Protein AF-A0A934U0S2-F1 (afdb_monomer_lite)

pLDDT: mean 92.55, std 8.4, range [46.28, 98.38]

InterPro domains:
  IPR002105 Dockerin type I repeat [PF00404] (109-162)
  IPR002105 Dockerin type I repeat [PS00448] (143-162)
  IPR016134 Dockerin domain [PS51766] (104-177)
  IPR036439 Dockerin domain superfamily [G3DSA:1.10.1330.10] (106-168)
  IPR036439 Dockerin domain superfamily [SSF63446] (105-167)

Radius of gyration: 32.05 Å; chains: 1; bounding box: 77×43×82 Å

Organism: NCBI:txid2763069

Sequence (177 aa):
MVIPKLVHIHTPGEPVQENVVPASCTVDGSYDEVVYCTACQEEISRETKTIKAPGHELSLVAEVPATATKDGVKSHYACANCEKLFADAEGTQEVTPESLVILAEFVRGDVNKDGIFDSTDVTVLQRVLVEYEVPSYNAVAADVDLDGEVDAIDVTLMQRVLANMTTWDAWDAKHPA

Structure (mmCIF, N/CA/C/O backbone):
data_AF-A0A934U0S2-F1
#
_entry.id   AF-A0A934U0S2-F1
#
loop_
_atom_site.group_PDB
_atom_site.id
_atom_site.type_symbol
_atom_site.label_atom_id
_atom_site.label_alt_id
_atom_site.label_comp_id
_atom_site.label_asym_id
_atom_site.label_entity_id
_atom_site.label_seq_id
_atom_site.pdbx_PDB_ins_code
_atom_site.Cartn_x
_atom_site.Cartn_y
_atom_site.Cartn_z
_atom_site.occupancy
_atom_site.B_iso_or_equiv
_atom_site.auth_seq_id
_atom_site.auth_comp_id
_atom_site.auth_asym_id
_atom_site.auth_atom_id
_atom_site.pdbx_PDB_model_num
ATOM 1 N N . MET A 1 1 ? -48.524 31.043 44.524 1.00 46.28 1 MET A N 1
ATOM 2 C CA . MET A 1 1 ? -49.007 29.652 44.627 1.00 46.28 1 MET A CA 1
ATOM 3 C C . MET A 1 1 ? -47.837 28.756 44.268 1.00 46.28 1 MET A C 1
ATOM 5 O O . MET A 1 1 ? -47.428 28.762 43.117 1.00 46.28 1 MET A O 1
ATOM 9 N N . VAL A 1 2 ? -47.211 28.116 45.254 1.00 50.81 2 VAL A N 1
ATOM 10 C CA . VAL A 1 2 ? -46.112 27.172 45.006 1.00 50.81 2 VAL A CA 1
ATOM 11 C C . VAL A 1 2 ? -46.777 25.825 44.753 1.00 50.81 2 VAL A C 1
ATOM 13 O O . VAL A 1 2 ? -47.434 25.303 45.649 1.00 50.81 2 VAL A O 1
ATOM 16 N N . ILE A 1 3 ? -46.704 25.312 43.525 1.00 58.94 3 ILE A N 1
ATOM 17 C CA . ILE A 1 3 ? -47.170 23.955 43.224 1.00 58.94 3 ILE A CA 1
ATOM 18 C C . ILE A 1 3 ? -46.198 23.010 43.948 1.00 58.94 3 ILE A C 1
ATOM 20 O O . ILE A 1 3 ? -44.996 23.099 43.685 1.00 58.94 3 ILE A O 1
ATOM 24 N N . PRO A 1 4 ? -46.650 22.168 44.896 1.00 59.81 4 PRO A N 1
ATOM 25 C CA . PRO A 1 4 ? -45.754 21.238 45.569 1.00 59.81 4 PRO A CA 1
ATOM 26 C C . PRO A 1 4 ? -45.148 20.295 44.524 1.00 59.81 4 PRO A C 1
ATOM 28 O O . PRO A 1 4 ? -45.877 19.701 43.729 1.00 59.81 4 PRO A O 1
ATOM 31 N N . LYS A 1 5 ? -43.812 20.192 44.500 1.00 62.06 5 LYS A N 1
ATOM 32 C CA . LYS A 1 5 ? -43.088 19.245 43.640 1.00 62.06 5 LYS A CA 1
ATOM 33 C C . LYS A 1 5 ? -43.651 17.853 43.951 1.00 62.06 5 LYS A C 1
ATOM 35 O O . LYS A 1 5 ? -43.659 17.459 45.114 1.00 62.06 5 LYS A O 1
ATOM 40 N N . LEU A 1 6 ? -44.205 17.173 42.945 1.00 62.88 6 LEU A N 1
ATOM 41 C CA . LEU A 1 6 ? -44.868 15.876 43.093 1.00 62.88 6 LEU A CA 1
ATOM 42 C C . LEU A 1 6 ? -43.853 14.875 43.674 1.00 62.88 6 LEU A C 1
ATOM 44 O O . LEU A 1 6 ? -42.924 14.457 42.984 1.00 62.88 6 LEU A O 1
ATOM 48 N N . VAL A 1 7 ? -43.974 14.555 44.964 1.00 67.88 7 VAL A N 1
ATOM 49 C CA . VAL A 1 7 ? -43.034 13.663 45.653 1.00 67.88 7 VAL A CA 1
ATOM 50 C C . VAL A 1 7 ? -43.474 12.232 45.362 1.00 67.88 7 VAL A C 1
ATOM 52 O O . VAL A 1 7 ? -44.370 11.704 46.015 1.00 67.88 7 VAL A O 1
ATOM 55 N N . HIS A 1 8 ? -42.899 11.633 44.324 1.00 80.75 8 HIS A N 1
ATOM 56 C CA . HIS A 1 8 ? -43.053 10.212 44.023 1.00 80.75 8 HIS A CA 1
ATOM 57 C C . HIS A 1 8 ? -41.757 9.478 44.376 1.00 80.75 8 HIS A C 1
ATOM 59 O O . HIS A 1 8 ? -40.686 10.081 44.452 1.00 80.75 8 HIS A O 1
ATOM 65 N N . ILE A 1 9 ? -41.860 8.177 44.631 1.00 85.69 9 ILE A N 1
ATOM 66 C CA . ILE A 1 9 ? -40.690 7.331 44.859 1.00 85.69 9 ILE A CA 1
ATOM 67 C C . ILE A 1 9 ? -40.090 7.010 43.488 1.00 85.69 9 ILE A C 1
ATOM 69 O O . ILE A 1 9 ? -40.787 6.476 42.623 1.00 85.69 9 ILE A O 1
ATOM 73 N N . HIS A 1 10 ? -38.812 7.332 43.291 1.00 87.75 10 HIS A N 1
ATOM 74 C CA . HIS A 1 10 ? -38.116 7.005 42.051 1.00 87.75 10 HIS A CA 1
ATOM 75 C C . HIS A 1 10 ? -37.937 5.490 41.945 1.00 87.75 10 HIS A C 1
ATOM 77 O O . HIS A 1 10 ? -37.325 4.868 42.813 1.00 87.75 10 HIS A O 1
ATOM 83 N N . THR A 1 11 ? -38.489 4.906 40.881 1.00 94.31 11 THR A N 1
ATOM 84 C CA . THR A 1 11 ? -38.312 3.488 40.551 1.00 94.31 11 THR A CA 1
ATOM 85 C C . THR A 1 11 ? -37.287 3.388 39.421 1.00 94.31 11 THR A C 1
ATOM 87 O O . THR A 1 11 ? -37.565 3.915 38.339 1.00 94.31 11 THR A O 1
ATOM 90 N N . PRO A 1 12 ? -36.116 2.765 39.655 1.00 96.19 12 PRO A N 1
ATOM 91 C CA . PRO A 1 12 ? -35.108 2.549 38.622 1.00 96.19 12 PRO A CA 1
ATOM 92 C C . PRO A 1 12 ? -35.679 1.794 37.419 1.00 96.19 12 PRO A C 1
ATOM 94 O O . PRO A 1 12 ? -36.338 0.769 37.593 1.00 96.19 12 PRO A O 1
ATOM 97 N N . GLY A 1 13 ? -35.464 2.328 36.218 1.00 95.12 13 GLY A N 1
ATOM 98 C CA . GLY A 1 13 ? -35.696 1.614 34.965 1.00 95.12 13 GLY A CA 1
ATOM 99 C C . GLY A 1 13 ? -34.521 0.720 34.578 1.00 95.12 13 GLY A C 1
ATOM 100 O O . GLY A 1 13 ? -33.521 0.645 35.290 1.00 95.12 13 GLY A O 1
ATOM 101 N N . GLU A 1 14 ? -34.645 0.064 33.426 1.00 96.81 14 GLU A N 1
ATOM 102 C CA . GLU A 1 14 ? -33.518 -0.641 32.814 1.00 96.81 14 GLU A CA 1
ATOM 103 C C . GLU A 1 14 ? -32.417 0.365 32.438 1.00 96.81 14 GLU A C 1
ATOM 105 O O . GLU A 1 14 ? -32.740 1.440 31.913 1.00 96.81 14 GLU A O 1
ATOM 110 N N . PRO A 1 15 ? -31.136 0.049 32.687 1.00 96.75 15 PRO A N 1
ATOM 111 C CA . PRO A 1 15 ? -30.039 0.897 32.252 1.00 96.75 15 PRO A CA 1
ATOM 112 C C . PRO A 1 15 ? -30.011 1.031 30.726 1.00 96.75 15 PRO A C 1
ATOM 114 O O . PRO A 1 15 ? -30.167 0.049 29.997 1.00 96.75 15 PRO A O 1
ATOM 117 N N . VAL A 1 16 ? -29.778 2.247 30.238 1.00 97.38 16 VAL A N 1
ATOM 118 C CA . VAL A 1 16 ? -29.575 2.538 28.813 1.00 97.38 16 VAL A CA 1
ATOM 119 C C . VAL A 1 16 ? -28.147 3.012 28.574 1.00 97.38 16 VAL A C 1
ATOM 121 O O . VAL A 1 16 ? -27.532 3.614 29.453 1.00 97.38 16 VAL A O 1
ATOM 124 N N . GLN A 1 17 ? -27.613 2.734 27.384 1.00 97.75 17 GLN A N 1
ATOM 125 C CA . GLN A 1 17 ? -26.301 3.235 26.981 1.00 97.75 17 GLN A CA 1
ATOM 126 C C . GLN A 1 17 ? -26.442 4.578 26.267 1.00 97.75 17 GLN A C 1
ATOM 128 O O . GLN A 1 17 ? -27.141 4.684 25.259 1.00 97.75 17 GLN A O 1
ATOM 133 N N . GLU A 1 18 ? -25.726 5.581 26.759 1.00 97.81 18 GLU A N 1
ATOM 134 C CA . GLU A 1 18 ? -25.610 6.904 26.152 1.00 97.81 18 GLU A CA 1
ATOM 135 C C . GLU A 1 18 ? -24.140 7.269 25.920 1.00 97.81 18 GLU A C 1
ATOM 137 O O . GLU A 1 18 ? -23.230 6.608 26.420 1.00 97.81 18 GLU A O 1
ATOM 142 N N . ASN A 1 19 ? -23.893 8.327 25.141 1.00 96.94 19 ASN A N 1
ATOM 143 C CA . ASN A 1 19 ? -22.550 8.880 24.900 1.00 96.94 19 ASN A CA 1
ATOM 144 C C . ASN A 1 19 ? -21.515 7.829 24.456 1.00 96.94 19 ASN A C 1
ATOM 146 O O . ASN A 1 19 ? -20.359 7.861 24.877 1.00 96.94 19 ASN A O 1
ATOM 150 N N . VAL A 1 20 ? -21.941 6.886 23.610 1.00 97.88 20 VAL A N 1
ATOM 151 C CA . VAL A 1 20 ? -21.085 5.798 23.136 1.00 97.88 20 VAL A CA 1
ATOM 152 C C . VAL A 1 20 ? -19.968 6.358 22.255 1.00 97.88 20 VAL A C 1
ATOM 154 O O . VAL A 1 20 ? -20.209 6.903 21.178 1.00 97.88 20 VAL A O 1
ATOM 157 N N . VAL A 1 21 ? -18.736 6.165 22.706 1.00 97.69 21 VAL A N 1
ATOM 158 C CA . VAL A 1 21 ? -17.499 6.367 21.961 1.00 97.69 21 VAL A CA 1
ATOM 159 C C . VAL A 1 21 ? -16.926 4.978 21.675 1.00 97.69 21 VAL A C 1
ATOM 161 O O . VAL A 1 21 ? -16.523 4.287 22.613 1.00 97.69 21 VAL A O 1
ATOM 164 N N . PRO A 1 22 ? -16.906 4.514 20.415 1.00 96.00 22 PRO A N 1
ATOM 165 C CA . PRO A 1 22 ? -16.336 3.211 20.095 1.00 96.00 22 PRO A CA 1
ATOM 166 C C . PRO A 1 22 ? -14.828 3.197 20.369 1.00 96.00 22 PRO A C 1
ATOM 168 O O . PRO A 1 22 ? -14.147 4.210 20.209 1.00 96.00 22 PRO A O 1
ATOM 171 N N . ALA A 1 23 ? -14.302 2.036 20.757 1.00 97.12 23 ALA A N 1
ATOM 172 C CA . ALA A 1 23 ? -12.860 1.844 20.868 1.00 97.12 23 ALA A CA 1
ATOM 173 C C . ALA A 1 23 ? -12.211 1.788 19.476 1.00 97.12 23 ALA A C 1
ATOM 175 O O . ALA A 1 23 ? -12.810 1.290 18.521 1.00 97.12 23 ALA A O 1
ATOM 176 N N . SER A 1 24 ? -10.972 2.261 19.373 1.00 95.94 24 SER A N 1
ATOM 177 C CA . SER A 1 24 ? -10.096 2.039 18.218 1.00 95.94 24 SER A CA 1
ATOM 178 C C . SER A 1 24 ? -9.022 1.003 18.564 1.00 95.94 24 SER A C 1
ATOM 180 O O . SER A 1 24 ? -8.966 0.520 19.692 1.00 95.94 24 SER A O 1
ATOM 182 N N . CYS A 1 25 ? -8.131 0.669 17.624 1.00 95.62 25 CYS A N 1
ATOM 183 C CA . CYS A 1 25 ? -7.044 -0.287 17.879 1.00 95.62 25 CYS A CA 1
ATOM 184 C C . CYS A 1 25 ? -6.155 0.100 19.072 1.00 95.62 25 CYS A C 1
ATOM 186 O O . CYS A 1 25 ? -5.639 -0.782 19.748 1.00 95.62 25 CYS A O 1
ATOM 188 N N . THR A 1 26 ? -5.981 1.397 19.344 1.00 95.06 26 THR A N 1
ATOM 189 C CA . THR A 1 26 ? -5.053 1.896 20.375 1.00 95.06 26 THR A CA 1
ATOM 190 C C . THR A 1 26 ? -5.697 2.827 21.397 1.00 95.06 26 THR A C 1
ATOM 192 O O . THR A 1 26 ? -5.057 3.186 22.384 1.00 95.06 26 THR A O 1
ATOM 195 N N . VAL A 1 27 ? -6.953 3.225 21.186 1.00 96.12 27 VAL A N 1
ATOM 196 C CA . VAL A 1 27 ? -7.675 4.146 22.068 1.00 96.12 27 VAL A CA 1
ATOM 197 C C . VAL A 1 27 ? -8.901 3.438 22.622 1.00 96.12 27 VAL A C 1
ATOM 199 O O . VAL A 1 27 ? -9.763 2.995 21.863 1.00 96.12 27 VAL A O 1
ATOM 202 N N . ASP A 1 28 ? -8.970 3.341 23.950 1.00 97.94 28 ASP A N 1
ATOM 203 C CA . ASP A 1 28 ? -10.148 2.839 24.653 1.00 97.94 28 ASP A CA 1
ATOM 204 C C . ASP A 1 28 ? -11.387 3.669 24.269 1.00 97.94 28 ASP A C 1
ATOM 206 O O . ASP A 1 28 ? -11.336 4.896 24.173 1.00 97.94 28 ASP A O 1
ATOM 210 N N . GLY A 1 29 ? -12.510 2.986 24.077 1.00 97.56 29 GLY A N 1
ATOM 211 C CA . GLY A 1 29 ? -13.824 3.601 23.952 1.00 97.56 29 GLY A CA 1
ATOM 212 C C . GLY A 1 29 ? -14.500 3.761 25.312 1.00 97.56 29 GLY A C 1
ATOM 213 O O . GLY A 1 29 ? -13.985 3.343 26.354 1.00 97.56 29 GLY A O 1
ATOM 214 N N . SER A 1 30 ? -15.706 4.309 25.313 1.00 98.25 30 SER A N 1
ATOM 215 C CA . SER A 1 30 ? -16.526 4.422 26.517 1.00 98.25 30 SER A CA 1
ATOM 216 C C . SER A 1 30 ? -18.012 4.504 26.202 1.00 98.25 30 SER A C 1
ATOM 218 O O . SER A 1 30 ? -18.400 4.837 25.090 1.00 98.25 30 SER A O 1
ATOM 220 N N . TYR A 1 31 ? -18.851 4.253 27.195 1.00 98.25 31 TYR A N 1
ATOM 221 C CA . TYR A 1 31 ? -20.266 4.616 27.169 1.00 98.25 31 TYR A CA 1
ATOM 222 C C . TYR A 1 31 ? -20.724 4.962 28.582 1.00 98.25 31 TYR A C 1
ATOM 224 O O . TYR A 1 31 ? -20.140 4.489 29.557 1.00 98.25 31 TYR A O 1
ATOM 232 N N . ASP A 1 32 ? -21.768 5.770 28.693 1.00 98.38 32 ASP A N 1
ATOM 233 C CA . ASP A 1 32 ? -22.448 6.017 29.957 1.00 98.38 32 ASP A CA 1
ATOM 234 C C . ASP A 1 32 ? -23.605 5.031 30.102 1.00 98.38 32 ASP A C 1
ATOM 236 O O . ASP A 1 32 ? -24.464 4.931 29.229 1.00 98.38 32 ASP A O 1
ATOM 240 N N . GLU A 1 33 ? -23.636 4.306 31.212 1.00 98.06 33 GLU A N 1
ATOM 241 C CA . GLU A 1 33 ? -24.789 3.534 31.649 1.00 98.06 33 GLU A CA 1
ATOM 242 C C . GLU A 1 33 ? -25.666 4.448 32.512 1.00 98.06 33 GLU A C 1
ATOM 244 O O . GLU A 1 33 ? -25.273 4.854 33.612 1.00 98.06 33 GLU A O 1
ATOM 249 N N . VAL A 1 34 ? -26.829 4.829 31.981 1.00 98.25 34 VAL A N 1
ATOM 250 C CA . VAL A 1 34 ? -27.741 5.788 32.614 1.00 98.25 34 VAL A CA 1
ATOM 251 C C . VAL A 1 34 ? -29.028 5.085 33.016 1.00 98.25 34 VAL A C 1
ATOM 253 O O . VAL A 1 34 ? -29.638 4.361 32.230 1.00 98.25 34 VAL A O 1
ATOM 256 N N . VAL A 1 35 ? -29.457 5.305 34.255 1.00 97.88 35 VAL A N 1
ATOM 257 C CA . VAL A 1 35 ? -30.712 4.766 34.783 1.00 97.88 35 VAL A CA 1
ATOM 258 C C . VAL A 1 35 ? -31.680 5.914 34.993 1.00 97.88 35 VAL A C 1
ATOM 260 O O . VAL A 1 35 ? -31.410 6.833 35.767 1.00 97.88 35 VAL A O 1
ATOM 263 N N . TYR A 1 36 ? -32.834 5.840 34.340 1.00 96.50 36 TYR A N 1
ATOM 264 C CA . TYR A 1 36 ? -33.903 6.827 34.466 1.00 96.50 36 TYR A CA 1
ATOM 265 C C . TYR A 1 36 ? -35.049 6.307 35.324 1.00 96.50 36 TYR A C 1
ATOM 267 O O . TYR A 1 36 ? -35.324 5.107 35.382 1.00 96.50 36 TYR A O 1
ATOM 275 N N . CYS A 1 37 ? -35.764 7.223 35.974 1.00 95.38 37 CYS A N 1
ATOM 276 C CA . CYS A 1 37 ? -37.011 6.885 36.644 1.00 95.38 37 CYS A CA 1
ATOM 277 C C . CYS A 1 37 ? -38.076 6.487 35.622 1.00 95.38 37 CYS A C 1
ATOM 279 O O . CYS A 1 37 ? -38.409 7.268 34.729 1.00 95.38 37 CYS A O 1
ATOM 281 N N . THR A 1 38 ? -38.689 5.319 35.805 1.00 95.00 38 THR A N 1
ATOM 282 C CA . THR A 1 38 ? -39.740 4.822 34.901 1.00 95.00 38 THR A CA 1
ATOM 283 C C . THR A 1 38 ? -40.991 5.706 34.871 1.00 95.00 38 THR A C 1
ATOM 285 O O . THR A 1 38 ? -41.740 5.675 33.898 1.00 95.00 38 THR A O 1
ATOM 288 N N . ALA A 1 39 ? -41.218 6.512 35.914 1.00 92.31 39 ALA A N 1
ATOM 289 C CA . ALA A 1 39 ? -42.394 7.370 36.038 1.00 92.31 39 ALA A CA 1
ATOM 290 C C . ALA A 1 39 ? -42.176 8.806 35.532 1.00 92.31 39 ALA A C 1
ATOM 292 O O . ALA A 1 39 ? -43.066 9.359 34.888 1.00 92.31 39 ALA A O 1
ATOM 293 N N . CYS A 1 40 ? -41.028 9.426 35.833 1.00 93.12 40 CYS A N 1
ATOM 294 C CA . CYS A 1 40 ? -40.777 10.844 35.534 1.00 93.12 40 CYS A CA 1
ATOM 295 C C . CYS A 1 40 ? -39.602 11.110 34.585 1.00 93.12 40 CYS A C 1
ATOM 297 O O . CYS A 1 40 ? -39.381 12.268 34.245 1.00 93.12 40 CYS A O 1
ATOM 299 N N . GLN A 1 41 ? -38.852 10.076 34.182 1.00 93.44 41 GLN A N 1
ATOM 300 C CA . GLN A 1 41 ? -37.669 10.170 33.311 1.00 93.44 41 GLN A CA 1
ATOM 301 C C . GLN A 1 41 ? -36.523 11.034 33.867 1.00 93.44 41 GLN A C 1
ATOM 303 O O . GLN A 1 41 ? -35.588 11.362 33.148 1.00 93.44 41 GLN A O 1
ATOM 308 N N . GLU A 1 42 ? -36.554 11.388 35.153 1.00 93.56 42 GLU A N 1
ATOM 309 C CA . GLU A 1 42 ? -35.413 12.020 35.817 1.00 93.56 42 GLU A CA 1
ATOM 310 C C . GLU A 1 42 ? -34.263 11.010 35.943 1.00 93.56 42 GLU A C 1
ATOM 312 O O . GLU A 1 42 ? -34.499 9.832 36.237 1.00 93.56 42 GLU A O 1
ATOM 317 N N . GLU A 1 43 ? -33.034 11.468 35.687 1.00 96.25 43 GLU A N 1
ATOM 318 C CA . GLU A 1 43 ? -31.815 10.665 35.820 1.00 96.25 43 GLU A CA 1
ATOM 319 C C . GLU A 1 43 ? -31.624 10.278 37.290 1.00 96.25 43 GLU A C 1
ATOM 321 O O . GLU A 1 43 ? -31.567 11.134 38.172 1.00 96.25 43 GLU A O 1
ATOM 326 N N . ILE A 1 44 ? -31.554 8.975 37.553 1.00 96.00 44 ILE A N 1
ATOM 327 C CA . ILE A 1 44 ? -31.324 8.420 38.889 1.00 96.00 44 ILE A CA 1
ATOM 328 C C . ILE A 1 44 ? -29.827 8.211 39.111 1.00 96.00 44 ILE A C 1
ATOM 330 O O . ILE A 1 44 ? -29.312 8.530 40.182 1.00 96.00 44 ILE A O 1
ATOM 334 N N . SER A 1 45 ? -29.127 7.668 38.115 1.00 96.75 45 SER A N 1
ATOM 335 C CA . SER A 1 45 ? -27.690 7.416 38.193 1.00 96.75 45 SER A CA 1
ATOM 336 C C . SER A 1 45 ? -27.040 7.384 36.819 1.00 96.75 45 SER A C 1
ATOM 338 O O . SER A 1 45 ? -27.680 7.023 35.832 1.00 96.75 45 SER A O 1
ATOM 340 N N . ARG A 1 46 ? -25.740 7.679 36.808 1.00 97.88 46 ARG A N 1
ATOM 341 C CA . ARG A 1 46 ? -24.854 7.589 35.651 1.00 97.88 46 ARG A CA 1
ATOM 342 C C . ARG A 1 46 ? -23.537 6.953 36.061 1.00 97.88 46 ARG A C 1
ATOM 344 O O . ARG A 1 46 ? -22.924 7.382 37.040 1.00 97.88 46 ARG A O 1
ATOM 351 N N . GLU A 1 47 ? -23.091 5.974 35.287 1.00 97.94 47 GLU A N 1
ATOM 352 C CA . GLU A 1 47 ? -21.778 5.355 35.435 1.00 97.94 47 GLU A CA 1
ATOM 353 C C . GLU A 1 47 ? -21.092 5.237 34.071 1.00 97.94 47 GLU A C 1
ATOM 355 O O . GLU A 1 47 ? -21.636 4.640 33.147 1.00 97.94 47 GLU A O 1
ATOM 360 N N . THR A 1 48 ? -19.880 5.773 33.937 1.00 98.12 48 THR A N 1
ATOM 361 C CA . THR A 1 48 ? -19.098 5.623 32.704 1.00 98.12 48 THR A CA 1
ATOM 362 C C . THR A 1 48 ? -18.372 4.279 32.699 1.00 98.12 48 THR A C 1
ATOM 364 O O . THR A 1 48 ? -17.586 3.975 33.599 1.00 98.12 48 THR A O 1
ATOM 367 N N . LYS A 1 49 ? -18.599 3.482 31.655 1.00 97.94 49 LYS A N 1
ATOM 368 C CA . LYS A 1 49 ? -17.926 2.206 31.395 1.00 97.94 49 LYS A CA 1
ATOM 369 C C . LYS A 1 49 ? -16.875 2.383 30.303 1.00 97.94 49 LYS A C 1
ATOM 371 O O . LYS A 1 49 ? -17.099 3.078 29.315 1.00 97.94 49 LYS A O 1
ATOM 376 N N . THR A 1 50 ? -15.732 1.722 30.461 1.00 98.06 50 THR A N 1
ATOM 377 C CA . THR A 1 50 ? -14.648 1.720 29.468 1.00 98.06 50 THR A CA 1
ATOM 378 C C . THR A 1 50 ? -14.749 0.498 28.560 1.00 98.06 50 THR A C 1
ATOM 380 O O . THR A 1 50 ? -14.860 -0.628 29.044 1.00 98.06 50 THR A O 1
ATOM 383 N N . ILE A 1 51 ? -14.638 0.713 27.250 1.00 97.44 51 ILE A N 1
ATOM 384 C CA . ILE A 1 51 ? -14.464 -0.342 26.249 1.00 97.44 51 ILE A CA 1
ATOM 385 C C . ILE A 1 51 ? -12.968 -0.421 25.950 1.00 97.44 51 ILE A C 1
ATOM 387 O O . ILE A 1 51 ? -12.402 0.516 25.395 1.00 97.44 51 ILE A O 1
ATOM 391 N N . LYS A 1 52 ? -12.309 -1.514 26.338 1.00 97.75 52 LYS A N 1
ATOM 392 C CA . LYS A 1 52 ? -10.866 -1.659 26.112 1.00 97.75 52 LYS A CA 1
ATOM 393 C C . LYS A 1 52 ? -10.542 -1.720 24.622 1.00 97.75 52 LYS A C 1
ATOM 395 O O . LYS A 1 52 ? -11.243 -2.398 23.873 1.00 97.75 52 LYS A O 1
ATOM 400 N N . ALA A 1 53 ? -9.476 -1.034 24.220 1.00 96.81 53 ALA A N 1
ATOM 401 C CA . ALA A 1 53 ? -8.932 -1.129 22.877 1.00 96.81 53 ALA A CA 1
ATOM 402 C C . ALA A 1 53 ? -8.580 -2.598 22.571 1.00 96.81 53 ALA A C 1
ATOM 404 O O . ALA A 1 53 ? -7.851 -3.219 23.350 1.00 96.81 53 ALA A O 1
ATOM 405 N N . PRO A 1 54 ? -9.086 -3.177 21.469 1.00 95.00 54 PRO A N 1
ATOM 406 C CA . PRO A 1 54 ? -8.814 -4.570 21.122 1.00 95.00 54 PRO A CA 1
ATOM 407 C C . PRO A 1 54 ? -7.367 -4.813 20.667 1.00 95.00 54 PRO A C 1
ATOM 409 O O . PRO A 1 54 ? -6.960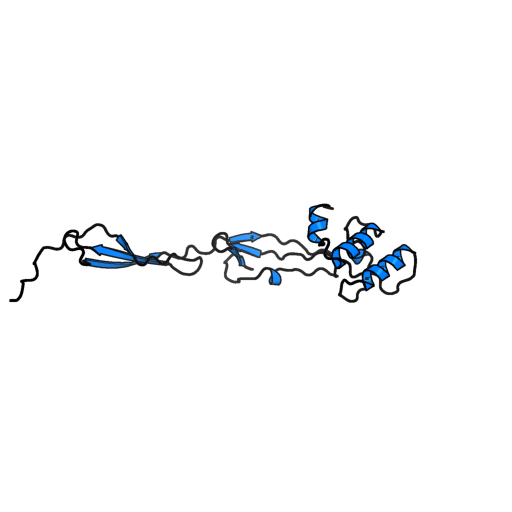 -5.966 20.5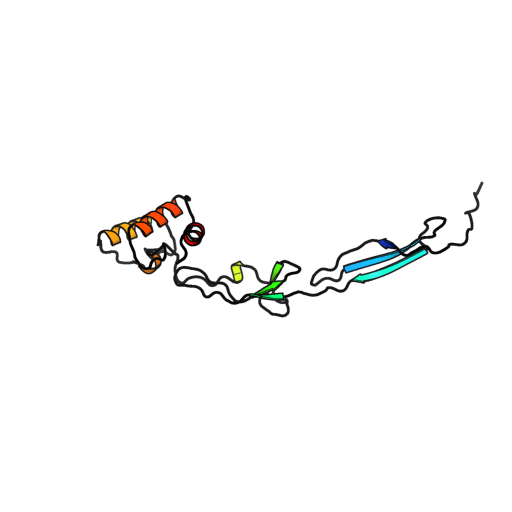65 1.00 95.00 54 PRO A O 1
ATOM 412 N N . GLY A 1 55 ? -6.591 -3.757 20.397 1.00 95.12 55 GLY A N 1
ATOM 413 C CA . GLY A 1 55 ? -5.279 -3.868 19.766 1.00 95.12 55 GLY A CA 1
ATOM 414 C C . GLY A 1 55 ? -5.367 -3.955 18.241 1.00 95.12 55 GLY A C 1
ATOM 415 O O . GLY A 1 55 ? -6.440 -3.845 17.636 1.00 95.12 55 GLY A O 1
ATOM 416 N N . HIS A 1 56 ? -4.208 -4.140 17.614 1.00 96.19 56 HIS A N 1
ATOM 417 C CA . HIS A 1 56 ? -4.114 -4.413 16.186 1.00 96.19 56 HIS A CA 1
ATOM 418 C C . HIS A 1 56 ? -4.281 -5.910 15.909 1.00 96.19 56 HIS A C 1
ATOM 420 O O . HIS A 1 56 ? -3.666 -6.745 16.567 1.00 96.19 56 HIS A O 1
ATOM 426 N N . GLU A 1 57 ? -5.077 -6.245 14.895 1.00 96.62 57 GLU A N 1
ATOM 427 C CA . GLU A 1 57 ? -5.144 -7.600 14.343 1.00 96.62 57 GLU A CA 1
ATOM 428 C C . GLU A 1 57 ? -4.216 -7.663 13.129 1.00 96.62 57 GLU A C 1
ATOM 430 O O . GLU A 1 57 ? -4.614 -7.339 12.009 1.00 96.62 57 GLU A O 1
ATOM 435 N N . LEU A 1 58 ? -2.941 -7.969 13.383 1.00 97.69 58 LEU A N 1
ATOM 436 C CA . LEU A 1 58 ? -1.873 -7.892 12.388 1.00 97.69 58 LEU A CA 1
ATOM 437 C C . LEU A 1 58 ? -1.660 -9.216 11.661 1.00 97.69 58 LEU A C 1
ATOM 439 O O . LEU A 1 58 ? -1.566 -10.280 12.270 1.00 97.69 58 LEU A O 1
ATOM 443 N N . SER A 1 59 ? -1.494 -9.117 10.345 1.00 97.62 59 SER A N 1
ATOM 444 C CA . SER A 1 59 ? -1.080 -10.217 9.475 1.00 97.62 59 SER A CA 1
ATOM 445 C C . SER A 1 59 ? 0.226 -9.862 8.767 1.00 97.62 59 SER A C 1
ATOM 447 O O . SER A 1 59 ? 0.389 -8.737 8.299 1.00 97.62 59 SER A O 1
ATOM 449 N N . LEU A 1 60 ? 1.169 -10.808 8.718 1.00 97.31 60 LEU A N 1
ATOM 450 C CA . LEU A 1 60 ? 2.440 -10.624 8.017 1.00 97.31 60 LEU A CA 1
ATOM 451 C C . LEU A 1 60 ? 2.217 -10.706 6.504 1.00 97.31 60 LEU A C 1
ATOM 453 O O . LEU A 1 60 ? 1.738 -11.717 5.988 1.00 97.31 60 LEU A O 1
ATOM 457 N N . VAL A 1 61 ? 2.655 -9.672 5.804 1.00 97.19 61 VAL A N 1
ATOM 458 C CA . VAL A 1 61 ? 2.812 -9.627 4.357 1.00 97.19 61 VAL A CA 1
ATOM 459 C C . VAL A 1 61 ? 4.284 -9.881 4.051 1.00 97.19 61 VAL A C 1
ATOM 461 O O . VAL A 1 61 ? 5.167 -9.145 4.498 1.00 97.19 61 VAL A O 1
ATOM 464 N N . ALA A 1 62 ? 4.553 -10.973 3.335 1.00 96.94 62 ALA A N 1
ATOM 465 C CA . ALA A 1 62 ? 5.909 -11.347 2.955 1.00 96.94 62 ALA A CA 1
ATOM 466 C C . ALA A 1 62 ? 6.525 -10.307 2.008 1.00 96.94 62 ALA A C 1
ATOM 468 O O . ALA A 1 62 ? 5.820 -9.649 1.245 1.00 96.94 62 ALA A O 1
ATOM 469 N N . GLU A 1 63 ? 7.849 -10.187 2.059 1.00 95.69 63 GLU A N 1
ATOM 470 C CA . GLU A 1 63 ? 8.591 -9.351 1.121 1.00 95.69 63 GLU A CA 1
ATOM 471 C C . GLU A 1 63 ? 8.408 -9.848 -0.315 1.00 95.69 63 GLU A C 1
ATOM 473 O O . GLU A 1 63 ? 8.467 -11.051 -0.587 1.00 95.69 63 GLU A O 1
ATOM 478 N N . VAL A 1 64 ? 8.247 -8.897 -1.229 1.00 95.44 64 VAL A N 1
ATOM 479 C CA . VAL A 1 64 ? 8.417 -9.103 -2.662 1.00 95.44 64 VAL A CA 1
ATOM 480 C C . VAL A 1 64 ? 9.731 -8.422 -3.044 1.00 95.44 64 VAL A C 1
ATOM 482 O O . VAL A 1 64 ? 9.821 -7.200 -2.919 1.00 95.44 64 VAL A O 1
ATOM 485 N N . PRO A 1 65 ? 10.768 -9.163 -3.466 1.00 92.56 65 PRO A N 1
ATOM 486 C CA . PRO A 1 65 ? 12.043 -8.551 -3.813 1.00 92.56 65 PRO A CA 1
ATOM 487 C C . PRO A 1 65 ? 11.885 -7.643 -5.035 1.00 92.56 65 PRO A C 1
ATOM 489 O O . PRO A 1 65 ? 11.093 -7.932 -5.935 1.00 92.56 65 PRO A O 1
ATOM 492 N N . ALA A 1 66 ? 12.667 -6.565 -5.081 1.00 89.81 66 ALA A N 1
ATOM 493 C CA . ALA A 1 66 ? 1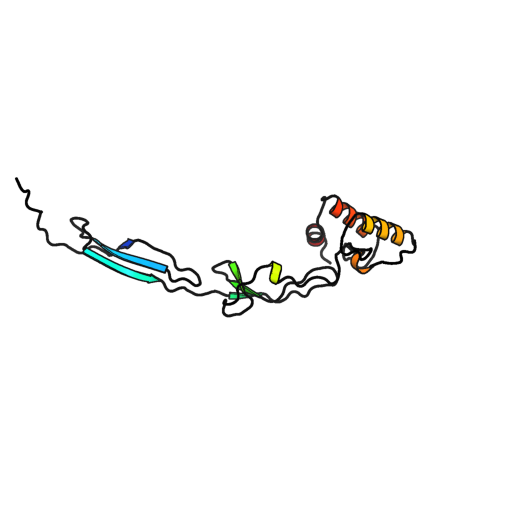2.792 -5.779 -6.300 1.00 89.81 66 ALA A CA 1
ATOM 494 C C . ALA A 1 66 ? 13.460 -6.615 -7.394 1.00 89.81 66 ALA A C 1
ATOM 496 O O . ALA A 1 66 ? 14.289 -7.491 -7.127 1.00 89.81 66 ALA A O 1
ATOM 497 N N . THR A 1 67 ? 13.103 -6.318 -8.634 1.00 85.94 67 THR A N 1
ATOM 498 C CA . THR A 1 67 ? 13.815 -6.804 -9.814 1.00 85.94 67 THR A CA 1
ATOM 499 C C . THR A 1 67 ? 14.615 -5.656 -10.424 1.00 85.94 67 THR A C 1
ATOM 501 O O . THR A 1 67 ? 14.601 -4.530 -9.931 1.00 85.94 67 THR A O 1
ATOM 504 N N . ALA A 1 68 ? 15.312 -5.940 -11.517 1.00 84.56 68 ALA A N 1
ATOM 505 C CA . ALA A 1 68 ? 16.136 -4.972 -12.223 1.00 84.56 68 ALA A CA 1
ATOM 506 C C . ALA A 1 68 ? 15.335 -3.712 -12.647 1.00 84.56 68 ALA A C 1
ATOM 508 O O . ALA A 1 68 ? 15.819 -2.594 -12.491 1.00 84.56 68 ALA A O 1
ATOM 509 N N . THR A 1 69 ? 14.083 -3.903 -13.092 1.00 79.94 69 THR A N 1
ATOM 510 C CA . THR A 1 69 ? 13.172 -2.867 -13.628 1.00 79.94 69 THR A CA 1
ATOM 511 C C . THR A 1 69 ? 11.916 -2.603 -12.801 1.00 79.94 69 THR A C 1
ATOM 513 O O . THR A 1 69 ? 11.216 -1.625 -13.068 1.00 79.94 69 THR A O 1
ATOM 516 N N . LYS A 1 70 ? 11.569 -3.485 -11.856 1.00 84.81 70 LYS A N 1
ATOM 517 C CA . LYS A 1 70 ? 10.358 -3.357 -11.029 1.00 84.81 70 LYS A CA 1
ATOM 518 C C . LYS A 1 70 ? 10.714 -3.221 -9.568 1.00 84.81 70 LYS A C 1
ATOM 520 O O . LYS A 1 70 ? 11.460 -4.046 -9.038 1.00 84.81 70 LYS A O 1
ATOM 525 N N . ASP A 1 71 ? 10.100 -2.238 -8.932 1.00 89.88 71 ASP A N 1
ATOM 526 C CA . ASP A 1 71 ? 10.189 -2.055 -7.496 1.00 89.88 71 ASP A CA 1
ATOM 527 C C . ASP A 1 71 ? 9.665 -3.288 -6.745 1.00 89.88 71 ASP A C 1
ATOM 529 O O . ASP A 1 71 ? 8.725 -3.966 -7.168 1.00 89.88 71 ASP A O 1
ATOM 533 N N . GLY A 1 72 ? 10.291 -3.567 -5.609 1.00 93.25 72 GLY A N 1
ATOM 534 C CA . GLY A 1 72 ? 9.846 -4.545 -4.629 1.00 93.25 72 GLY A CA 1
ATOM 535 C C . GLY A 1 72 ? 9.091 -3.893 -3.475 1.00 93.25 72 GLY A C 1
ATOM 536 O O . GLY A 1 72 ? 8.979 -2.671 -3.369 1.00 93.25 72 GLY A O 1
ATOM 537 N N . VAL A 1 73 ? 8.615 -4.723 -2.555 1.00 96.69 73 VAL A N 1
ATOM 538 C CA . VAL A 1 73 ? 7.907 -4.310 -1.342 1.00 96.69 73 VAL A CA 1
ATOM 539 C C . VAL A 1 73 ? 8.502 -5.052 -0.154 1.00 96.69 73 VAL A C 1
ATOM 541 O O . VAL A 1 73 ? 8.460 -6.279 -0.116 1.00 96.69 73 VAL A O 1
ATOM 544 N N . LYS A 1 74 ? 9.021 -4.323 0.838 1.00 95.81 74 LYS A N 1
ATOM 545 C CA . LYS A 1 74 ? 9.536 -4.890 2.095 1.00 95.81 74 LYS A CA 1
ATOM 546 C C . LYS A 1 74 ? 8.452 -5.687 2.817 1.00 95.81 74 LYS A C 1
ATOM 548 O O . LYS A 1 74 ? 7.274 -5.316 2.796 1.00 95.81 74 LYS A O 1
ATOM 553 N N . SER A 1 75 ? 8.859 -6.736 3.533 1.00 97.00 75 SER A N 1
ATOM 554 C CA . SER A 1 75 ? 7.948 -7.426 4.450 1.00 97.00 75 SER A CA 1
ATOM 555 C C . SER 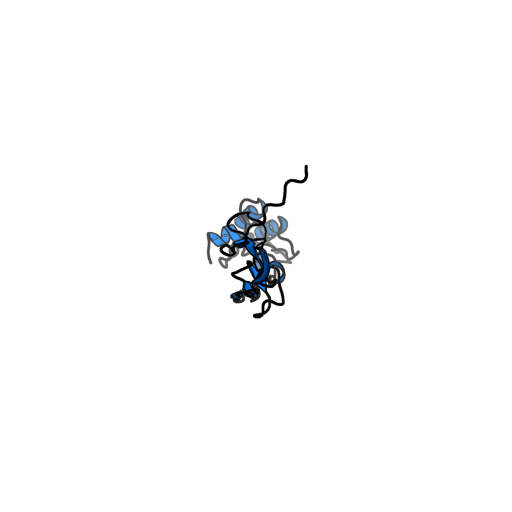A 1 75 ? 7.377 -6.442 5.471 1.00 97.00 75 SER A C 1
ATOM 557 O O . SER A 1 75 ? 8.124 -5.633 6.028 1.00 97.00 75 SER A O 1
ATOM 559 N N . HIS A 1 76 ? 6.082 -6.526 5.739 1.00 97.69 76 HIS A N 1
ATOM 560 C CA . HIS A 1 76 ? 5.386 -5.623 6.654 1.00 97.69 76 HIS A CA 1
ATOM 561 C C . HIS A 1 76 ? 4.171 -6.312 7.271 1.00 97.69 76 HIS A C 1
ATOM 563 O O . HIS A 1 76 ? 3.803 -7.412 6.872 1.00 97.69 76 HIS A O 1
ATOM 569 N N . TYR A 1 77 ? 3.535 -5.670 8.243 1.00 98.12 77 TYR A N 1
ATOM 570 C CA . TYR A 1 77 ? 2.312 -6.151 8.872 1.00 98.12 77 TYR A CA 1
ATOM 571 C C . TYR A 1 77 ? 1.134 -5.259 8.494 1.00 98.12 77 TYR A C 1
ATOM 573 O O . TYR A 1 77 ? 1.252 -4.038 8.540 1.00 98.12 77 TYR A O 1
ATOM 581 N N . ALA A 1 78 ? -0.006 -5.854 8.149 1.00 97.69 78 ALA A N 1
ATOM 582 C CA . ALA A 1 78 ? -1.237 -5.133 7.836 1.00 97.69 78 ALA A CA 1
ATOM 583 C C . ALA A 1 78 ? -2.306 -5.418 8.897 1.00 97.69 78 ALA A C 1
ATOM 585 O O . ALA A 1 78 ? -2.552 -6.580 9.237 1.00 97.69 78 ALA A O 1
ATOM 586 N N . CYS A 1 79 ? -2.933 -4.360 9.420 1.00 97.62 79 CYS A N 1
ATOM 587 C CA . CYS A 1 79 ? -3.988 -4.471 10.425 1.00 97.62 79 CYS A CA 1
ATOM 588 C C . CYS A 1 79 ? -5.368 -4.627 9.774 1.00 97.62 79 CYS A C 1
ATOM 590 O O . CYS A 1 79 ? -5.826 -3.713 9.090 1.00 97.62 79 CYS A O 1
ATOM 592 N N . ALA A 1 80 ? -6.081 -5.717 10.070 1.00 96.31 80 ALA A N 1
ATOM 593 C CA . ALA A 1 80 ? -7.438 -5.947 9.560 1.00 96.31 80 ALA A CA 1
ATOM 594 C C . ALA A 1 80 ? -8.479 -4.950 10.110 1.00 96.31 80 ALA A C 1
ATOM 596 O O . ALA A 1 80 ? -9.497 -4.700 9.471 1.00 96.31 80 ALA A O 1
ATOM 597 N N . ASN A 1 81 ? -8.213 -4.353 11.278 1.00 94.00 81 ASN A N 1
ATOM 598 C CA . ASN A 1 81 ? -9.155 -3.460 11.961 1.00 94.00 81 ASN A CA 1
ATOM 599 C C . ASN A 1 81 ? -9.063 -1.995 11.516 1.00 94.00 81 ASN A C 1
ATOM 601 O O . ASN A 1 81 ? -10.050 -1.270 11.606 1.00 94.00 81 ASN A O 1
ATOM 605 N N . CYS A 1 82 ? -7.880 -1.526 11.110 1.00 94.88 82 CYS A N 1
ATOM 606 C CA . CYS A 1 82 ? -7.660 -0.112 10.780 1.00 94.88 82 CYS A CA 1
ATOM 607 C C . CYS A 1 82 ? -6.934 0.129 9.457 1.00 94.88 82 CYS A C 1
ATOM 609 O O . CYS A 1 82 ? -6.644 1.282 9.154 1.00 94.88 82 CYS A O 1
ATOM 611 N N . GLU A 1 83 ? -6.613 -0.931 8.708 1.00 95.56 83 GLU A N 1
ATOM 612 C CA . GLU A 1 83 ? -5.980 -0.886 7.379 1.00 95.56 83 GLU A CA 1
ATOM 613 C C . GLU A 1 83 ? -4.586 -0.229 7.346 1.00 95.56 83 GLU A C 1
ATOM 615 O O . GLU A 1 83 ? -3.985 -0.062 6.287 1.00 95.56 83 GLU A O 1
ATOM 620 N N . LYS A 1 84 ? -4.032 0.107 8.515 1.00 97.00 84 LYS A N 1
ATOM 621 C CA . LYS A 1 84 ? -2.674 0.634 8.661 1.00 97.00 84 LYS A CA 1
ATOM 622 C C . LYS A 1 84 ? -1.623 -0.458 8.481 1.00 97.00 84 LYS A C 1
ATOM 624 O O . LYS A 1 84 ? -1.870 -1.632 8.780 1.00 97.00 84 LYS A O 1
ATOM 629 N N . LEU A 1 85 ? -0.437 -0.030 8.050 1.00 98.00 85 LEU A N 1
ATOM 630 C CA . LEU A 1 85 ? 0.736 -0.873 7.841 1.00 98.00 85 LEU A CA 1
ATOM 631 C C . LEU A 1 85 ? 1.772 -0.627 8.940 1.00 98.00 85 LEU A C 1
ATOM 633 O O . LEU A 1 85 ? 1.928 0.502 9.406 1.00 98.00 85 LEU A O 1
ATOM 637 N N . PHE A 1 86 ? 2.500 -1.670 9.329 1.00 98.06 86 PHE A N 1
ATOM 638 C CA . PHE A 1 86 ? 3.491 -1.625 10.403 1.00 98.06 86 PHE A CA 1
ATOM 639 C C . PHE A 1 86 ? 4.771 -2.376 10.031 1.00 98.06 86 PHE A C 1
ATOM 641 O O . PHE A 1 86 ? 4.733 -3.369 9.305 1.00 98.06 86 PHE A O 1
ATOM 648 N N . ALA A 1 87 ? 5.912 -1.918 10.544 1.00 96.62 87 ALA A N 1
ATOM 649 C CA . ALA A 1 87 ? 7.198 -2.599 10.367 1.00 96.62 87 ALA A CA 1
ATOM 650 C C . ALA A 1 87 ? 7.405 -3.764 11.355 1.00 96.62 87 ALA A C 1
ATOM 652 O O . ALA A 1 87 ? 8.266 -4.615 11.135 1.00 96.62 87 ALA A O 1
ATOM 653 N N . ASP A 1 88 ? 6.633 -3.808 12.442 1.00 96.56 88 ASP A N 1
ATOM 654 C CA . ASP A 1 88 ? 6.766 -4.772 13.533 1.00 96.56 88 ASP A CA 1
ATOM 655 C C . ASP A 1 88 ? 5.460 -5.518 13.834 1.00 96.56 88 ASP A C 1
ATOM 657 O O . ASP A 1 88 ? 4.359 -5.025 13.589 1.00 96.56 88 ASP A O 1
ATOM 661 N N . ALA A 1 89 ? 5.604 -6.706 14.426 1.00 95.31 89 ALA A N 1
ATOM 662 C CA . ALA A 1 89 ? 4.490 -7.572 14.803 1.00 95.31 89 ALA A CA 1
ATOM 663 C C . ALA A 1 89 ? 3.638 -7.021 15.961 1.00 95.31 89 ALA A C 1
ATOM 665 O O . ALA A 1 89 ? 2.540 -7.523 16.181 1.00 95.31 89 ALA A O 1
ATOM 666 N N . GLU A 1 90 ? 4.121 -6.003 16.685 1.00 94.19 90 GLU A N 1
ATOM 667 C CA . GLU A 1 90 ? 3.413 -5.405 17.824 1.00 94.19 90 GLU A CA 1
ATOM 668 C C . GLU A 1 90 ? 2.568 -4.186 17.420 1.00 94.19 90 GLU A C 1
ATOM 670 O O . GLU A 1 90 ? 1.818 -3.649 18.236 1.00 94.19 90 GLU A O 1
ATOM 675 N N . GLY A 1 91 ? 2.669 -3.734 16.164 1.00 94.50 91 GLY A N 1
ATOM 676 C CA . GLY A 1 91 ? 1.903 -2.596 15.653 1.00 94.50 91 GLY A CA 1
ATOM 677 C C . GLY A 1 91 ? 2.332 -1.258 16.246 1.00 94.50 91 GLY A C 1
ATOM 678 O O . GLY A 1 91 ? 1.507 -0.363 16.418 1.00 94.50 91 GLY A O 1
ATOM 679 N N . THR A 1 92 ? 3.609 -1.122 16.604 1.00 94.69 92 THR A N 1
ATOM 680 C CA . THR A 1 92 ? 4.134 0.086 17.261 1.00 94.69 92 THR A CA 1
ATOM 681 C C . THR A 1 92 ? 4.816 1.050 16.291 1.00 94.69 92 THR A C 1
ATOM 683 O O . THR A 1 92 ? 4.897 2.248 16.568 1.00 94.69 92 THR A O 1
ATOM 686 N N . GLN A 1 93 ? 5.278 0.557 15.142 1.00 95.75 93 GLN A N 1
ATOM 687 C CA . GLN A 1 93 ? 5.985 1.311 14.112 1.00 95.75 93 GLN A CA 1
ATOM 688 C C . GLN A 1 93 ? 5.135 1.365 12.848 1.00 95.75 93 GLN A C 1
ATOM 690 O O . GLN A 1 93 ? 5.294 0.555 11.935 1.00 95.75 93 GLN A O 1
ATOM 695 N N . GLU A 1 94 ? 4.207 2.320 12.816 1.00 96.31 94 GLU A N 1
ATOM 696 C CA . GLU A 1 94 ? 3.386 2.596 11.636 1.00 96.31 94 GLU A CA 1
ATOM 697 C C . GLU A 1 94 ? 4.270 3.044 10.463 1.00 96.31 94 GLU A C 1
ATOM 699 O O . GLU A 1 94 ? 5.183 3.858 10.623 1.00 96.31 94 GLU A O 1
ATOM 704 N N . VAL A 1 95 ? 3.987 2.508 9.279 1.00 97.06 95 VAL A N 1
ATOM 705 C CA . VAL A 1 95 ? 4.695 2.797 8.029 1.00 97.06 95 VAL A CA 1
ATOM 706 C C . VAL A 1 95 ? 3.705 3.154 6.931 1.00 97.06 95 VAL A C 1
ATOM 708 O O . VAL A 1 95 ? 2.517 2.841 7.010 1.00 97.06 95 VAL A O 1
ATOM 711 N N . THR A 1 96 ? 4.202 3.804 5.884 1.00 96.19 96 THR A N 1
ATOM 712 C CA . THR A 1 96 ? 3.411 4.118 4.691 1.00 96.19 96 THR A CA 1
ATOM 713 C C . THR A 1 96 ? 3.820 3.224 3.519 1.00 96.19 96 THR A C 1
ATOM 715 O O . THR A 1 96 ? 4.958 2.731 3.509 1.00 96.19 96 THR A O 1
ATOM 718 N N . PRO A 1 97 ? 2.948 3.030 2.511 1.00 93.50 97 PRO A N 1
ATOM 719 C CA . PRO A 1 97 ? 3.282 2.254 1.318 1.00 93.50 97 PRO A CA 1
ATOM 720 C C . PRO A 1 97 ? 4.588 2.705 0.650 1.00 93.50 97 PRO A C 1
ATOM 722 O O . PRO A 1 97 ? 5.387 1.871 0.242 1.00 93.50 97 PRO A O 1
ATOM 725 N N . GLU A 1 98 ? 4.865 4.010 0.621 1.00 92.69 98 GLU A N 1
ATOM 726 C CA . GLU A 1 98 ? 6.061 4.578 -0.014 1.00 92.69 98 GLU A CA 1
ATOM 727 C C . GLU A 1 98 ? 7.349 4.169 0.714 1.00 92.69 98 GLU A C 1
ATOM 729 O O . GLU A 1 98 ? 8.377 3.924 0.090 1.00 92.69 98 GLU A O 1
ATOM 734 N N . SER A 1 99 ? 7.308 4.053 2.045 1.00 92.44 99 SER A N 1
ATOM 735 C CA . SER A 1 99 ? 8.471 3.641 2.849 1.00 92.44 99 SER A CA 1
ATOM 736 C C . SER A 1 99 ? 8.810 2.146 2.722 1.00 92.44 99 SER A C 1
ATOM 738 O O . SER A 1 99 ? 9.931 1.715 3.043 1.00 92.44 99 SER A O 1
ATOM 740 N N . LEU A 1 100 ? 7.844 1.360 2.239 1.00 94.94 100 LEU A N 1
ATOM 741 C CA . LEU A 1 100 ? 7.971 -0.073 1.993 1.00 94.94 100 LEU A CA 1
ATOM 742 C C . LEU A 1 100 ? 8.553 -0.386 0.615 1.00 94.94 100 LEU A C 1
ATOM 744 O O . LEU A 1 100 ? 8.973 -1.520 0.400 1.00 94.94 100 LEU A O 1
ATOM 748 N N . VAL A 1 101 ? 8.628 0.597 -0.283 1.00 93.56 101 VAL A N 1
ATOM 749 C CA . VAL A 1 101 ? 9.181 0.411 -1.625 1.00 93.56 101 VAL A CA 1
ATOM 750 C C . VAL A 1 101 ? 10.668 0.057 -1.541 1.00 93.56 101 VAL A C 1
ATOM 752 O O . VAL A 1 101 ? 11.462 0.723 -0.865 1.00 93.56 101 VAL A O 1
ATOM 755 N N . ILE A 1 102 ? 11.042 -1.019 -2.228 1.00 91.06 102 ILE A N 1
ATOM 756 C CA . ILE A 1 102 ? 12.425 -1.370 -2.550 1.00 91.06 102 ILE A CA 1
ATOM 757 C C . ILE A 1 102 ? 12.629 -0.922 -3.994 1.00 91.06 102 ILE A C 1
ATOM 759 O O . ILE A 1 102 ? 12.030 -1.501 -4.891 1.00 91.06 102 ILE A O 1
ATOM 763 N N . LEU A 1 103 ? 13.424 0.122 -4.216 1.00 84.81 103 LEU A N 1
ATOM 764 C CA . LEU A 1 103 ? 13.607 0.673 -5.559 1.00 84.81 103 LEU A CA 1
ATOM 765 C C . LEU A 1 103 ? 14.310 -0.329 -6.481 1.00 84.81 103 LEU A C 1
ATOM 767 O O . LEU A 1 103 ? 15.275 -0.980 -6.070 1.00 84.81 103 LEU A O 1
ATOM 771 N N . ALA A 1 104 ? 13.837 -0.405 -7.722 1.00 85.81 104 ALA A N 1
ATOM 772 C CA . ALA A 1 104 ? 14.523 -1.080 -8.813 1.00 85.81 104 ALA A CA 1
ATOM 773 C C . ALA A 1 104 ? 15.916 -0.474 -9.064 1.00 85.81 104 ALA A C 1
ATOM 775 O O . ALA A 1 104 ? 16.192 0.682 -8.730 1.00 85.81 104 ALA A O 1
ATOM 776 N N . GLU A 1 105 ? 16.804 -1.257 -9.681 1.00 82.50 105 GLU A N 1
ATOM 777 C CA . GLU A 1 105 ? 18.166 -0.806 -9.994 1.00 82.50 105 GLU A CA 1
ATOM 778 C C . GLU A 1 105 ? 18.187 0.293 -11.068 1.00 82.50 105 GLU A C 1
ATOM 780 O O . GLU A 1 105 ? 19.081 1.141 -11.067 1.00 82.50 105 GLU A O 1
ATOM 785 N N . PHE A 1 106 ? 17.214 0.288 -11.981 1.00 84.50 106 PHE A N 1
ATOM 786 C CA . PHE A 1 106 ? 17.068 1.288 -13.035 1.00 84.50 106 PHE A CA 1
ATOM 787 C C . PHE A 1 106 ? 15.602 1.508 -13.413 1.00 84.50 106 PHE A C 1
ATOM 789 O O . PHE A 1 106 ? 14.724 0.691 -13.135 1.00 84.50 106 PHE A O 1
ATOM 796 N N . VAL A 1 107 ? 15.345 2.636 -14.074 1.00 89.06 107 VAL A N 1
ATOM 797 C CA . VAL A 1 107 ? 14.012 3.003 -14.556 1.00 89.06 107 VAL A CA 1
ATOM 798 C C . VAL A 1 107 ? 13.684 2.172 -15.802 1.00 89.06 107 VAL A C 1
ATOM 800 O O . VAL A 1 107 ? 14.441 2.161 -16.771 1.00 89.06 107 VAL A O 1
ATOM 803 N N . ARG A 1 108 ? 12.554 1.454 -15.796 1.00 92.25 108 ARG A N 1
ATOM 804 C CA . ARG A 1 108 ? 12.057 0.730 -16.983 1.00 92.25 108 ARG A CA 1
ATOM 805 C C . ARG A 1 108 ? 11.856 1.715 -18.138 1.00 92.25 108 ARG A C 1
ATOM 807 O O . ARG A 1 108 ? 11.164 2.719 -17.973 1.00 92.25 108 ARG A O 1
ATOM 814 N N . GLY A 1 109 ? 12.450 1.421 -19.290 1.00 92.50 109 GLY A N 1
ATOM 815 C CA . GLY A 1 109 ? 12.447 2.299 -20.457 1.00 92.50 109 GLY A CA 1
ATOM 816 C C . GLY A 1 109 ? 13.529 3.383 -20.460 1.00 92.50 109 GLY A C 1
ATOM 817 O O . GLY A 1 109 ? 13.671 4.030 -21.489 1.00 92.50 109 GLY A O 1
ATOM 818 N N . ASP A 1 110 ? 14.309 3.574 -19.390 1.00 94.69 110 ASP A N 1
ATOM 819 C CA . ASP A 1 110 ? 15.499 4.445 -19.403 1.00 94.69 110 ASP A CA 1
ATOM 820 C C . ASP A 1 110 ? 16.664 3.709 -20.080 1.00 94.69 110 ASP A C 1
ATOM 822 O O . ASP A 1 110 ? 17.497 3.027 -19.468 1.00 94.69 110 ASP A O 1
ATOM 826 N N . VAL A 1 111 ? 16.665 3.792 -21.404 1.00 94.88 111 VAL A N 1
ATOM 827 C CA . VAL A 1 111 ? 17.608 3.093 -22.270 1.00 94.88 111 VAL A CA 1
ATOM 828 C C . VAL A 1 111 ? 18.952 3.820 -22.289 1.00 94.88 111 VAL A C 1
ATOM 830 O O . VAL A 1 111 ? 19.995 3.176 -22.453 1.00 94.88 111 VAL A O 1
ATOM 833 N N . ASN A 1 112 ? 18.943 5.145 -22.124 1.00 93.06 112 ASN A N 1
ATOM 834 C CA . ASN A 1 112 ? 20.131 5.987 -22.231 1.00 93.06 112 ASN A CA 1
ATOM 835 C C . ASN A 1 112 ? 20.895 6.166 -20.892 1.00 93.06 112 ASN A C 1
ATOM 837 O O . ASN A 1 112 ? 22.052 6.608 -20.915 1.00 93.06 112 ASN A O 1
ATOM 841 N N . LYS A 1 113 ? 20.304 5.735 -19.766 1.00 91.06 113 LYS A N 1
ATOM 842 C CA . LYS A 1 113 ? 20.805 5.819 -18.381 1.00 91.06 113 LYS A CA 1
ATOM 843 C C . LYS A 1 113 ? 20.882 7.241 -17.819 1.00 91.06 113 LYS A C 1
ATOM 845 O O . LYS A 1 113 ? 21.794 7.538 -17.039 1.00 91.06 113 LYS A O 1
ATOM 850 N N . ASP A 1 114 ? 19.980 8.129 -18.216 1.00 91.25 114 ASP A N 1
ATOM 851 C CA . ASP A 1 114 ? 19.891 9.486 -17.669 1.00 91.25 114 ASP A CA 1
ATOM 852 C C . ASP A 1 114 ? 19.005 9.578 -16.412 1.00 91.25 114 ASP A C 1
ATOM 854 O O . ASP A 1 114 ? 18.971 10.620 -15.748 1.00 91.25 114 ASP A O 1
ATOM 858 N N . GLY A 1 115 ? 18.383 8.460 -16.021 1.00 89.75 115 GLY A N 1
ATOM 859 C CA . GLY A 1 115 ? 17.521 8.330 -14.853 1.00 89.75 115 GLY A CA 1
ATOM 860 C C . GLY A 1 115 ? 16.066 8.708 -15.120 1.00 89.75 115 GLY A C 1
ATOM 861 O O . GLY A 1 115 ? 15.272 8.742 -14.177 1.00 89.75 115 GLY A O 1
ATOM 862 N N . ILE A 1 116 ? 15.707 9.027 -16.364 1.00 91.94 116 ILE A N 1
ATOM 863 C CA . ILE A 1 116 ? 14.375 9.461 -16.768 1.00 91.94 116 ILE A CA 1
ATOM 864 C C . ILE A 1 116 ? 13.943 8.616 -17.965 1.00 91.94 116 ILE A C 1
ATOM 866 O O . ILE A 1 116 ? 14.732 8.292 -18.834 1.00 91.94 116 ILE A O 1
ATOM 870 N N . PHE A 1 117 ? 12.663 8.250 -18.009 1.00 95.06 117 PHE A N 1
ATOM 871 C CA . PHE A 1 117 ? 12.072 7.671 -19.209 1.00 95.06 117 PHE A CA 1
ATOM 872 C C . PHE A 1 117 ? 11.388 8.771 -20.028 1.00 95.06 117 PHE A C 1
ATOM 874 O O . PHE A 1 117 ? 10.362 9.318 -19.605 1.00 95.06 117 PHE A O 1
ATOM 881 N N . ASP A 1 118 ? 11.939 9.093 -21.198 1.00 96.25 118 ASP A N 1
ATOM 882 C CA . ASP A 1 118 ? 11.374 10.067 -22.128 1.00 96.25 118 ASP A CA 1
ATOM 883 C C . ASP A 1 118 ? 11.552 9.694 -23.621 1.00 96.25 118 ASP A C 1
ATOM 885 O O . ASP A 1 118 ? 11.885 8.573 -24.009 1.00 96.25 118 ASP A O 1
ATOM 889 N N . SER A 1 119 ? 11.236 10.628 -24.525 1.00 96.25 119 SER A N 1
ATOM 890 C CA . SER A 1 119 ? 11.325 10.399 -25.978 1.00 96.25 119 SER A CA 1
ATOM 891 C C . SER A 1 119 ? 12.749 10.139 -26.498 1.00 96.25 119 SER A C 1
ATOM 893 O O . SER A 1 119 ? 12.931 9.599 -27.597 1.00 96.25 119 SER A O 1
ATOM 895 N N . THR A 1 120 ? 13.761 10.539 -25.734 1.00 96.12 120 THR A N 1
ATOM 896 C CA . THR A 1 120 ? 15.174 10.306 -26.024 1.00 96.12 120 THR A CA 1
ATOM 897 C C . THR A 1 120 ? 15.474 8.818 -25.953 1.00 96.12 120 THR A C 1
ATOM 899 O O . THR A 1 120 ? 16.128 8.306 -26.860 1.00 96.12 120 THR A O 1
ATOM 902 N N . ASP A 1 121 ? 14.923 8.102 -24.973 1.00 96.31 121 ASP A N 1
ATOM 903 C CA . ASP A 1 121 ? 15.095 6.653 -24.843 1.00 96.31 121 ASP A CA 1
ATOM 904 C C . ASP A 1 121 ? 14.516 5.896 -26.024 1.00 96.31 121 ASP A C 1
ATOM 906 O O . ASP A 1 121 ? 15.170 5.024 -26.590 1.00 96.31 121 ASP A O 1
ATOM 910 N N . VAL A 1 122 ? 13.324 6.297 -26.474 1.00 96.75 122 VAL A N 1
ATOM 911 C CA . VAL A 1 122 ? 12.700 5.731 -27.678 1.00 96.75 122 VAL A CA 1
ATOM 912 C C . VAL A 1 122 ? 13.609 5.921 -28.890 1.00 96.75 122 VAL A C 1
ATOM 914 O O . VAL A 1 122 ? 13.779 5.010 -29.697 1.00 96.75 122 VAL A O 1
ATOM 917 N N . THR A 1 123 ? 14.227 7.097 -29.014 1.00 95.69 123 THR A N 1
ATOM 918 C CA . THR A 1 123 ? 15.154 7.393 -30.112 1.00 95.69 123 THR A CA 1
ATOM 919 C C . THR A 1 123 ? 16.429 6.553 -30.012 1.00 95.69 123 THR A C 1
ATOM 921 O O . THR A 1 123 ? 16.941 6.092 -31.034 1.00 95.69 123 THR A O 1
ATOM 924 N N . VAL A 1 124 ? 16.958 6.354 -28.802 1.00 96.31 124 VAL A N 1
ATOM 925 C CA . VAL A 1 124 ? 18.128 5.500 -28.559 1.00 96.31 124 VAL A CA 1
ATOM 926 C C . VAL A 1 124 ? 17.801 4.051 -28.900 1.00 96.31 124 VAL A C 1
ATOM 928 O O . VAL A 1 124 ? 18.555 3.438 -29.652 1.00 96.31 124 VAL A O 1
ATOM 931 N N . LEU A 1 125 ? 16.656 3.534 -28.460 1.00 96.00 125 LEU A N 1
ATOM 932 C CA . LEU A 1 125 ? 16.237 2.173 -28.770 1.00 96.00 125 LEU A CA 1
ATOM 933 C C . LEU A 1 125 ? 16.036 1.964 -30.276 1.00 96.00 125 LEU A C 1
ATOM 935 O O . LEU A 1 125 ? 16.580 1.027 -30.850 1.00 96.00 125 LEU A O 1
ATOM 939 N N . GLN A 1 126 ? 15.357 2.890 -30.959 1.00 96.19 126 GLN A N 1
ATOM 940 C CA . GLN A 1 126 ? 15.202 2.839 -32.418 1.00 96.19 126 GLN A CA 1
ATOM 941 C C . GLN A 1 126 ? 16.543 2.810 -33.160 1.00 96.19 126 GLN A C 1
ATOM 943 O O . GLN A 1 126 ? 16.658 2.137 -34.182 1.00 96.19 126 GLN A O 1
ATOM 948 N N . ARG A 1 127 ? 17.555 3.533 -32.662 1.00 95.56 12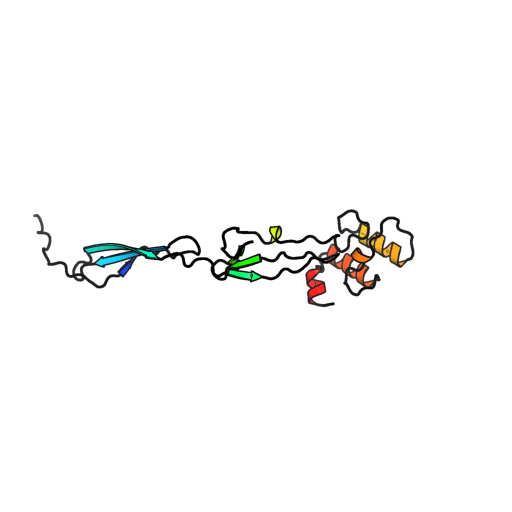7 ARG A N 1
ATOM 949 C CA . ARG A 1 127 ? 18.922 3.505 -33.205 1.00 95.56 127 ARG A CA 1
ATOM 950 C C . ARG A 1 127 ? 19.586 2.145 -32.983 1.00 95.56 127 ARG A C 1
ATOM 952 O O . ARG A 1 127 ? 20.185 1.621 -33.917 1.00 95.56 127 ARG A O 1
ATOM 959 N N . VAL A 1 128 ? 19.442 1.563 -31.795 1.00 93.69 128 VAL A N 1
ATOM 960 C CA . VAL A 1 128 ? 19.974 0.227 -31.470 1.00 93.69 128 VAL A CA 1
ATOM 961 C C . VAL A 1 128 ? 19.380 -0.843 -32.382 1.00 93.69 128 VAL A C 1
ATOM 963 O O . VAL A 1 128 ? 20.128 -1.652 -32.925 1.00 93.69 128 VAL A O 1
ATOM 966 N N . LEU A 1 129 ? 18.064 -0.809 -32.621 1.00 94.56 129 LEU A N 1
ATOM 967 C CA . LEU A 1 129 ? 17.380 -1.777 -33.490 1.00 94.56 129 LEU A CA 1
ATOM 968 C C . LEU A 1 129 ? 17.841 -1.724 -34.954 1.00 94.56 129 LEU A C 1
ATOM 970 O O . LEU A 1 129 ? 17.659 -2.690 -35.690 1.00 94.56 129 LEU A O 1
ATOM 974 N N . VAL A 1 130 ? 18.438 -0.609 -35.387 1.00 95.44 130 VAL A N 1
ATOM 975 C CA . VAL A 1 130 ? 19.060 -0.472 -36.715 1.00 95.44 130 VAL A CA 1
ATOM 976 C C . VAL A 1 130 ? 20.588 -0.589 -36.666 1.00 95.44 130 VAL A C 1
ATOM 978 O O . VAL A 1 130 ? 21.270 -0.095 -37.562 1.00 95.44 130 VAL A O 1
ATOM 981 N N . GLU A 1 131 ? 21.121 -1.228 -35.620 1.00 91.50 131 GLU A N 1
ATOM 982 C CA . GLU A 1 131 ? 22.550 -1.502 -35.402 1.00 91.50 131 GLU A CA 1
ATOM 983 C C . GLU A 1 131 ? 23.433 -0.241 -35.322 1.00 91.50 131 GLU A C 1
ATOM 985 O O . GLU A 1 131 ? 24.640 -0.282 -35.570 1.00 91.50 131 GLU A O 1
ATOM 990 N N . TYR A 1 132 ? 22.852 0.906 -34.960 1.00 92.75 132 TYR A N 1
ATOM 991 C CA . TYR A 1 132 ? 23.614 2.130 -34.738 1.00 92.75 132 TYR A CA 1
ATOM 992 C C . TYR A 1 132 ? 24.273 2.111 -33.353 1.00 92.75 132 TYR A C 1
ATOM 994 O O . TYR A 1 132 ? 23.613 1.908 -32.334 1.00 92.75 132 TYR A O 1
ATOM 1002 N N . GLU A 1 133 ? 25.577 2.387 -33.303 1.00 88.75 133 GLU A N 1
ATOM 1003 C CA . GLU A 1 133 ? 26.353 2.361 -32.062 1.00 88.75 133 GLU A CA 1
ATOM 1004 C C . GLU A 1 133 ? 25.950 3.502 -31.109 1.00 88.75 133 GLU A C 1
ATOM 1006 O O . GLU A 1 133 ? 26.058 4.691 -31.430 1.00 88.75 133 GLU A O 1
ATOM 1011 N N . VAL A 1 134 ? 25.501 3.133 -29.908 1.00 88.25 134 VAL A N 1
ATOM 1012 C CA . VAL A 1 134 ? 25.132 4.056 -28.826 1.00 88.25 134 VAL A CA 1
ATOM 1013 C C . VAL A 1 134 ? 26.024 3.813 -27.595 1.00 88.25 134 VAL A C 1
ATOM 1015 O O . VAL A 1 134 ? 26.044 2.704 -27.066 1.00 88.25 134 VAL A O 1
ATOM 1018 N N . PRO A 1 135 ? 26.777 4.822 -27.107 1.00 80.94 135 PRO A N 1
ATOM 1019 C CA . PRO A 1 135 ? 27.768 4.623 -26.038 1.00 80.94 135 PRO A CA 1
ATOM 1020 C C . PRO A 1 135 ? 27.191 4.285 -24.657 1.00 80.94 135 PRO A C 1
ATOM 1022 O O . PRO A 1 135 ? 27.865 3.655 -23.845 1.00 80.94 135 PRO A O 1
ATOM 1025 N N . SER A 1 136 ? 25.970 4.741 -24.368 1.00 83.44 136 SER A N 1
ATOM 1026 C CA . SER A 1 136 ? 25.270 4.503 -23.104 1.00 83.44 136 SER A CA 1
ATOM 1027 C C . SER A 1 136 ? 23.955 3.809 -23.419 1.00 83.44 136 SER A C 1
ATOM 1029 O O . SER A 1 136 ? 23.004 4.454 -23.852 1.00 83.44 136 SER A O 1
ATOM 1031 N N . TYR A 1 137 ? 23.951 2.484 -23.285 1.00 90.75 137 TYR A N 1
ATOM 1032 C CA . TYR A 1 137 ? 22.800 1.633 -23.563 1.00 90.75 137 TYR A CA 1
ATOM 1033 C C . TYR A 1 137 ? 22.554 0.684 -22.392 1.00 90.75 137 TYR A C 1
ATOM 1035 O O . TYR A 1 137 ? 23.490 0.070 -21.860 1.00 90.75 137 TYR A O 1
ATOM 1043 N N . ASN A 1 138 ? 21.296 0.578 -21.973 1.00 91.25 138 ASN A N 1
ATOM 1044 C CA . ASN A 1 138 ? 20.832 -0.420 -21.023 1.00 91.25 138 ASN A CA 1
ATOM 1045 C C . ASN A 1 138 ? 19.859 -1.390 -21.703 1.00 91.25 138 ASN A C 1
ATOM 1047 O O . ASN A 1 138 ? 18.674 -1.096 -21.808 1.00 91.25 138 ASN A O 1
ATOM 1051 N N . ALA A 1 139 ? 20.350 -2.561 -22.114 1.00 90.88 139 ALA A N 1
ATOM 1052 C CA . ALA A 1 139 ? 19.507 -3.587 -22.732 1.00 90.88 139 ALA A CA 1
ATOM 1053 C C . ALA A 1 139 ? 18.389 -4.076 -21.803 1.00 90.88 139 ALA A C 1
ATOM 1055 O O . ALA A 1 139 ? 17.294 -4.358 -22.261 1.00 90.88 139 ALA A O 1
ATOM 1056 N N . VAL A 1 140 ? 18.647 -4.123 -20.494 1.00 89.88 140 VAL A N 1
ATOM 1057 C CA . VAL A 1 140 ? 17.655 -4.607 -19.527 1.00 89.88 140 VAL A CA 1
ATOM 1058 C C . VAL A 1 140 ? 16.560 -3.564 -19.283 1.00 89.88 140 VAL A C 1
ATOM 1060 O O . VAL A 1 140 ? 15.440 -3.918 -18.947 1.00 89.88 140 VAL A O 1
ATOM 1063 N N . ALA A 1 141 ? 16.859 -2.270 -19.457 1.00 92.25 141 ALA A N 1
ATOM 1064 C CA . ALA A 1 141 ? 15.831 -1.225 -19.442 1.00 92.25 141 ALA A CA 1
ATOM 1065 C C . ALA A 1 141 ? 15.089 -1.109 -20.777 1.00 92.25 141 ALA A C 1
ATOM 1067 O O . ALA A 1 141 ? 14.013 -0.518 -20.802 1.00 92.25 141 ALA A O 1
ATOM 1068 N N . ALA A 1 142 ? 15.687 -1.618 -21.857 1.00 94.25 142 ALA A N 1
ATOM 1069 C CA . ALA A 1 142 ? 15.139 -1.585 -23.205 1.00 94.25 142 ALA A CA 1
ATOM 1070 C C . ALA A 1 142 ? 14.116 -2.693 -23.470 1.00 94.25 142 ALA A C 1
ATOM 1072 O O . ALA A 1 142 ? 13.180 -2.426 -24.211 1.00 94.25 142 ALA A O 1
ATOM 1073 N N . ASP A 1 143 ? 14.284 -3.866 -22.849 1.00 94.00 143 ASP A N 1
ATOM 1074 C CA . ASP A 1 143 ? 13.262 -4.919 -22.759 1.00 94.00 143 ASP A CA 1
ATOM 1075 C C . ASP A 1 143 ? 12.158 -4.433 -21.805 1.00 94.00 143 ASP A C 1
ATOM 1077 O O . ASP A 1 143 ? 12.185 -4.632 -20.584 1.00 94.00 143 ASP A O 1
ATOM 1081 N N . VAL A 1 144 ? 11.247 -3.632 -22.351 1.00 93.19 144 VAL A N 1
ATOM 1082 C CA . VAL A 1 144 ? 10.182 -2.986 -21.599 1.00 93.19 144 VAL A CA 1
ATOM 1083 C C . VAL A 1 144 ? 8.911 -3.800 -21.590 1.00 93.19 144 VAL A C 1
ATOM 1085 O O . VAL A 1 144 ? 8.022 -3.412 -20.841 1.00 93.19 144 VAL A O 1
ATOM 1088 N N . ASP A 1 145 ? 8.752 -4.858 -22.375 1.00 93.00 145 ASP A N 1
ATOM 1089 C CA . ASP A 1 145 ? 7.616 -5.774 -22.245 1.00 93.00 145 ASP A CA 1
ATOM 1090 C C . ASP A 1 145 ? 7.949 -7.054 -21.460 1.00 93.00 145 ASP A C 1
ATOM 1092 O O . ASP A 1 145 ? 7.020 -7.732 -21.014 1.00 93.00 145 ASP A O 1
ATOM 1096 N N . LEU A 1 146 ? 9.231 -7.239 -21.118 1.00 90.69 146 LEU A N 1
ATOM 1097 C CA . LEU A 1 146 ? 9.779 -8.286 -20.255 1.00 90.69 146 LEU A CA 1
ATOM 1098 C C . LEU A 1 146 ? 9.672 -9.680 -20.872 1.00 90.69 146 LEU A C 1
ATOM 1100 O O . LEU A 1 146 ? 9.544 -10.668 -20.138 1.00 90.69 146 LEU A O 1
ATOM 1104 N N . ASP A 1 147 ? 9.714 -9.761 -22.201 1.00 91.94 147 ASP A N 1
ATOM 1105 C CA . ASP A 1 147 ? 9.712 -11.025 -22.931 1.00 91.94 147 ASP A CA 1
ATOM 1106 C C . ASP A 1 147 ? 11.123 -11.628 -23.107 1.00 91.94 147 ASP A C 1
ATOM 1108 O O . ASP A 1 147 ? 11.265 -12.799 -23.479 1.00 91.94 147 ASP A O 1
ATOM 1112 N N . GLY A 1 148 ? 12.164 -10.879 -22.723 1.00 91.44 148 GLY A N 1
ATOM 1113 C CA . GLY A 1 148 ? 13.565 -11.287 -22.782 1.00 91.44 148 GLY A CA 1
ATOM 1114 C C . GLY A 1 148 ? 14.255 -10.965 -24.108 1.00 91.44 148 GLY A C 1
ATOM 1115 O O . GLY A 1 148 ? 15.455 -11.238 -24.245 1.00 91.44 148 GLY A O 1
ATOM 1116 N N . GLU A 1 149 ? 13.534 -10.401 -25.073 1.00 93.81 149 GLU A N 1
ATOM 1117 C CA . GLU A 1 149 ? 14.057 -9.875 -26.324 1.00 93.81 149 GLU A CA 1
ATOM 1118 C C . GLU A 1 149 ? 14.026 -8.338 -26.298 1.00 93.81 149 GLU A C 1
ATOM 1120 O O . GLU A 1 149 ? 13.406 -7.713 -25.449 1.00 93.81 149 GLU A O 1
ATOM 1125 N N . VAL A 1 150 ? 14.817 -7.705 -27.169 1.00 95.38 150 VAL A N 1
ATOM 1126 C CA . VAL A 1 150 ? 14.745 -6.252 -27.362 1.00 95.38 150 VAL A CA 1
ATOM 1127 C C . VAL A 1 150 ? 14.421 -5.994 -28.819 1.00 95.38 150 VAL A C 1
ATOM 1129 O O . VAL A 1 150 ? 15.282 -6.186 -29.686 1.00 95.38 150 VAL A O 1
ATOM 1132 N N . ASP A 1 151 ? 13.190 -5.578 -29.098 1.00 95.69 151 ASP A N 1
ATOM 1133 C CA . ASP A 1 151 ? 12.661 -5.513 -30.454 1.00 95.69 151 ASP A CA 1
ATOM 1134 C C . ASP A 1 151 ? 11.697 -4.325 -30.7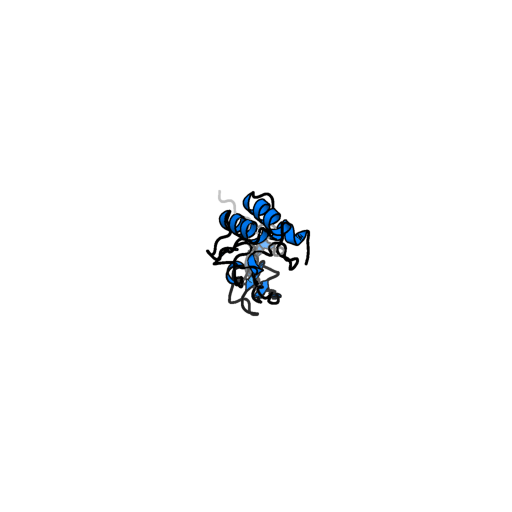09 1.00 95.69 151 ASP A C 1
ATOM 1136 O O . ASP A 1 151 ? 11.704 -3.287 -30.040 1.00 95.69 151 ASP A O 1
ATOM 1140 N N . ALA A 1 152 ? 10.919 -4.398 -31.794 1.00 96.00 152 ALA A N 1
ATOM 1141 C CA . ALA A 1 152 ? 9.995 -3.331 -32.176 1.00 96.00 152 ALA A CA 1
ATOM 1142 C C . ALA A 1 152 ? 8.751 -3.228 -31.266 1.00 96.00 152 ALA A C 1
ATOM 1144 O O . ALA A 1 152 ? 8.073 -2.188 -31.275 1.00 96.00 152 ALA A O 1
ATOM 1145 N N . ILE A 1 153 ? 8.426 -4.281 -30.517 1.00 96.06 153 ILE A N 1
ATOM 1146 C CA . ILE A 1 153 ? 7.341 -4.307 -29.538 1.00 96.06 153 ILE A CA 1
ATOM 1147 C C . ILE A 1 153 ? 7.702 -3.386 -28.374 1.00 96.06 153 ILE A C 1
ATOM 1149 O O . ILE A 1 153 ? 6.878 -2.529 -28.034 1.00 96.06 153 ILE A O 1
ATOM 1153 N N . ASP A 1 154 ? 8.946 -3.424 -27.893 1.00 96.81 154 ASP A N 1
ATOM 1154 C CA . ASP A 1 154 ? 9.449 -2.524 -26.849 1.00 96.81 154 ASP A CA 1
ATOM 1155 C C . ASP A 1 154 ? 9.281 -1.054 -27.215 1.00 96.81 154 ASP A C 1
ATOM 1157 O O . ASP A 1 154 ? 8.665 -0.267 -26.491 1.00 96.81 154 ASP A O 1
ATOM 1161 N N . VAL A 1 155 ? 9.749 -0.682 -28.410 1.00 97.31 155 VAL A N 1
ATOM 1162 C CA . VAL A 1 155 ? 9.611 0.682 -28.940 1.00 97.31 155 VAL A CA 1
ATOM 1163 C C . VAL A 1 155 ? 8.145 1.099 -28.978 1.00 97.31 155 VAL A C 1
ATOM 1165 O O . VAL A 1 155 ? 7.795 2.223 -28.603 1.00 97.31 155 VAL A O 1
ATOM 1168 N N . THR A 1 156 ? 7.277 0.201 -29.443 1.00 96.69 156 THR A N 1
ATOM 1169 C CA . THR A 1 156 ? 5.843 0.467 -29.552 1.00 96.69 156 THR A CA 1
ATOM 1170 C C . THR A 1 156 ? 5.224 0.665 -28.172 1.00 96.69 156 THR A C 1
ATOM 1172 O O . THR A 1 156 ? 4.404 1.570 -27.988 1.00 96.69 156 THR A O 1
ATOM 1175 N N . LEU A 1 157 ? 5.610 -0.143 -27.186 1.00 96.94 157 LEU A N 1
ATOM 1176 C CA . LEU A 1 157 ? 5.114 -0.024 -25.825 1.00 96.94 157 LEU A CA 1
ATOM 1177 C C . LEU A 1 157 ? 5.597 1.273 -25.168 1.00 96.94 157 LEU A C 1
ATOM 1179 O O . LEU A 1 157 ? 4.763 2.019 -24.650 1.00 96.94 157 LEU A O 1
ATOM 1183 N N . MET A 1 158 ? 6.886 1.610 -25.284 1.00 97.31 158 MET A N 1
ATOM 1184 C CA . MET A 1 158 ? 7.435 2.882 -24.798 1.00 97.31 158 MET A CA 1
ATOM 1185 C C . MET A 1 158 ? 6.655 4.077 -25.362 1.00 97.31 158 MET A C 1
ATOM 1187 O O . MET A 1 158 ? 6.205 4.949 -24.618 1.00 97.31 158 MET A O 1
ATOM 1191 N N . GLN A 1 159 ? 6.412 4.101 -26.676 1.00 97.94 159 GLN A N 1
ATOM 1192 C CA . GLN A 1 159 ? 5.637 5.169 -27.315 1.00 97.94 159 GLN A CA 1
ATOM 1193 C C . GLN A 1 159 ? 4.207 5.263 -26.775 1.00 97.94 159 GLN A C 1
ATOM 1195 O O . GLN A 1 159 ? 3.697 6.365 -26.570 1.00 97.94 159 GLN A O 1
ATOM 1200 N N . ARG A 1 160 ? 3.550 4.125 -26.522 1.00 97.69 160 ARG A N 1
ATOM 1201 C CA . ARG A 1 160 ? 2.189 4.094 -25.963 1.00 97.69 160 ARG A CA 1
ATOM 1202 C C . ARG A 1 160 ? 2.150 4.606 -24.528 1.00 97.69 160 ARG A C 1
ATOM 1204 O O . ARG A 1 160 ? 1.179 5.276 -24.178 1.00 97.69 160 ARG A O 1
ATOM 1211 N N . VAL A 1 161 ? 3.174 4.320 -23.724 1.00 96.69 161 VAL A N 1
ATOM 1212 C CA . VAL A 1 161 ? 3.283 4.848 -22.358 1.00 96.69 161 VAL A CA 1
ATOM 1213 C C . VAL A 1 161 ? 3.514 6.359 -22.385 1.00 96.69 161 VAL A C 1
ATOM 1215 O O . VAL A 1 161 ? 2.753 7.088 -21.755 1.00 96.69 161 VAL A O 1
ATOM 1218 N N . LEU A 1 162 ? 4.456 6.861 -23.194 1.00 96.88 162 LEU A N 1
ATOM 1219 C CA . LEU A 1 162 ? 4.685 8.310 -23.344 1.00 96.88 162 LEU A CA 1
ATOM 1220 C C . LEU A 1 162 ? 3.459 9.057 -23.894 1.00 96.88 162 LEU A C 1
ATOM 1222 O O . LEU A 1 162 ? 3.222 10.215 -23.555 1.00 96.88 162 LEU A O 1
ATOM 1226 N N . ALA A 1 163 ? 2.657 8.394 -24.729 1.00 97.12 163 ALA A N 1
ATOM 1227 C CA . ALA A 1 163 ? 1.407 8.930 -25.258 1.00 97.12 163 ALA A CA 1
ATOM 1228 C C . ALA A 1 163 ? 0.213 8.803 -24.287 1.00 97.12 163 ALA A C 1
ATOM 1230 O O . ALA A 1 163 ? -0.913 9.114 -24.681 1.00 97.12 163 ALA A O 1
ATOM 1231 N N . ASN A 1 164 ? 0.422 8.340 -23.046 1.00 96.00 164 ASN A N 1
ATOM 1232 C CA . ASN A 1 164 ? -0.626 8.066 -22.053 1.00 96.00 164 ASN A CA 1
ATOM 1233 C C . ASN A 1 164 ? -1.742 7.134 -22.569 1.00 96.00 164 ASN A C 1
ATOM 1235 O O . ASN A 1 164 ? -2.893 7.214 -22.138 1.00 96.00 164 ASN A O 1
ATOM 1239 N N . MET A 1 165 ? -1.422 6.248 -23.515 1.00 96.88 165 MET A N 1
ATOM 1240 C CA . MET A 1 165 ? -2.361 5.252 -24.043 1.00 96.88 165 MET A CA 1
ATOM 1241 C C . MET A 1 165 ? -2.418 3.995 -23.167 1.00 96.88 165 MET A C 1
ATOM 1243 O O . MET A 1 165 ? -3.391 3.243 -23.229 1.00 96.88 165 MET A O 1
ATOM 1247 N N . THR A 1 166 ? -1.364 3.743 -22.391 1.00 95.81 166 THR A N 1
ATOM 1248 C CA . THR A 1 166 ? -1.238 2.636 -21.435 1.00 95.81 166 THR A CA 1
ATOM 1249 C C . THR A 1 166 ? -0.245 3.017 -20.336 1.00 95.81 166 THR A C 1
ATOM 1251 O O . THR A 1 166 ? 0.443 4.028 -20.445 1.00 95.81 166 THR A O 1
ATOM 1254 N N . THR A 1 167 ? -0.152 2.194 -19.297 1.00 94.62 167 THR A N 1
ATOM 1255 C CA . THR A 1 167 ? 0.944 2.203 -18.317 1.00 94.62 167 THR A CA 1
ATOM 1256 C C . THR A 1 167 ? 1.680 0.864 -18.361 1.00 94.62 167 THR A C 1
ATOM 1258 O O . THR A 1 167 ? 1.164 -0.091 -18.955 1.00 94.62 167 THR A O 1
ATOM 1261 N N . TRP A 1 168 ? 2.854 0.789 -17.725 1.00 91.56 168 TRP A N 1
ATOM 1262 C CA . TRP A 1 168 ? 3.594 -0.464 -17.535 1.00 91.56 168 TRP A CA 1
ATOM 1263 C C . TRP A 1 168 ? 2.719 -1.526 -16.855 1.00 91.56 168 TRP A C 1
ATOM 1265 O O . TRP A 1 168 ? 2.494 -2.593 -17.418 1.00 91.56 168 TRP A O 1
ATOM 1275 N N . ASP A 1 169 ? 2.103 -1.181 -15.721 1.00 90.50 169 ASP A N 1
ATOM 1276 C CA . ASP A 1 169 ? 1.245 -2.101 -14.960 1.00 90.50 169 ASP A CA 1
ATOM 1277 C C . ASP A 1 169 ? 0.028 -2.580 -15.763 1.00 90.50 169 ASP A C 1
ATOM 1279 O O . ASP A 1 169 ? -0.361 -3.746 -15.698 1.00 90.50 169 ASP A O 1
ATOM 1283 N N . ALA A 1 170 ? -0.586 -1.688 -16.548 1.00 93.25 170 ALA A N 1
ATOM 1284 C CA . ALA A 1 170 ? -1.748 -2.034 -17.363 1.00 93.25 170 ALA A CA 1
ATOM 1285 C C . ALA A 1 170 ? -1.397 -2.968 -18.532 1.00 93.25 170 ALA A C 1
ATOM 1287 O O . ALA A 1 170 ? -2.268 -3.712 -18.997 1.00 93.25 170 ALA A O 1
ATOM 1288 N N . TRP A 1 171 ? -0.156 -2.910 -19.026 1.00 93.00 171 TRP A N 1
ATOM 1289 C CA . TRP A 1 171 ? 0.357 -3.849 -20.019 1.00 93.00 171 TRP A CA 1
ATOM 1290 C C . TRP A 1 171 ? 0.650 -5.208 -19.386 1.00 93.00 171 TRP A C 1
ATOM 1292 O O . TRP A 1 171 ? 0.116 -6.211 -19.861 1.00 93.00 171 TRP A O 1
ATOM 1302 N N . ASP A 1 172 ? 1.394 -5.221 -18.280 1.00 90.94 172 ASP A N 1
ATOM 1303 C CA . ASP A 1 172 ? 1.786 -6.435 -17.556 1.00 90.94 172 ASP A CA 1
ATOM 1304 C C . ASP A 1 172 ? 0.566 -7.227 -17.062 1.00 90.94 172 ASP A C 1
ATOM 1306 O O . ASP A 1 172 ? 0.523 -8.450 -17.161 1.00 90.94 172 ASP A O 1
ATOM 1310 N N . ALA A 1 173 ? -0.490 -6.540 -16.609 1.00 91.06 173 ALA A N 1
ATOM 1311 C CA . ALA A 1 173 ? -1.743 -7.180 -16.199 1.00 91.06 173 ALA A CA 1
ATOM 1312 C C . ALA A 1 173 ? -2.436 -7.961 -17.335 1.00 91.06 173 ALA A C 1
ATOM 1314 O O . ALA A 1 173 ? -3.267 -8.831 -17.070 1.00 91.06 173 ALA A O 1
ATOM 1315 N N . LYS A 1 174 ? -2.132 -7.638 -18.598 1.00 91.75 174 LYS A N 1
ATOM 1316 C CA . LYS A 1 174 ? -2.666 -8.319 -19.789 1.00 91.75 174 LYS A CA 1
ATOM 1317 C C . LYS A 1 174 ? -1.680 -9.318 -20.396 1.00 91.75 174 LYS A C 1
ATOM 1319 O O . LYS A 1 174 ? -2.126 -10.200 -21.126 1.00 91.75 174 LYS A O 1
ATOM 1324 N N . HIS A 1 175 ? -0.392 -9.183 -20.090 1.00 87.69 175 HIS A N 1
ATOM 1325 C CA . HIS A 1 175 ? 0.698 -9.999 -20.622 1.00 87.69 175 HIS A CA 1
ATOM 1326 C C . HIS A 1 175 ? 1.605 -10.447 -19.464 1.00 87.69 175 HIS A C 1
ATOM 1328 O O . HIS A 1 175 ? 2.684 -9.890 -19.274 1.00 87.69 175 HIS A O 1
ATOM 1334 N N . PRO A 1 176 ? 1.152 -11.399 -18.629 1.00 79.00 176 PRO A N 1
ATOM 1335 C CA . PRO A 1 176 ? 2.006 -11.962 -17.592 1.00 79.00 176 PRO A CA 1
ATOM 1336 C C . PRO A 1 176 ? 3.170 -12.730 -18.235 1.00 79.00 176 PRO A C 1
ATOM 1338 O O . PRO A 1 176 ? 2.939 -13.506 -19.166 1.00 79.00 176 PRO A O 1
ATOM 1341 N N . ALA A 1 177 ? 4.380 -12.488 -17.724 1.00 64.19 177 ALA A N 1
ATOM 1342 C CA . ALA A 1 177 ? 5.612 -13.190 -18.094 1.00 64.19 177 ALA A CA 1
ATOM 1343 C C . ALA A 1 177 ? 5.559 -14.697 -17.783 1.00 64.19 177 ALA A C 1
ATOM 1345 O O . ALA A 1 177 ? 4.858 -15.083 -16.814 1.00 64.19 177 ALA A O 1
#

Foldseek 3Di:
DDDPDPDDDFDWDQWDWAPWAPAEQQRKTKTKGWTARPPPRDTPDIDIDIHDRPHFPWDWDDWAPAEQAGKIFHIWIAGPRPRWIARDPRRPHTDDRVVRIHDHNAHQLPFQRPRDRDVVSLVVLVCVQVVHDDPRGDPVSQVLLPPPDRHPVSSVVSVCVNVVVAHSVRSCVVPPD

Secondary structure (DSSP, 8-state):
--PPP------B---EEEEEE---SSS-EEEEEEEEBTTT--EEEEEEEEE------EEEEPPB---SSS-EE--EEEETTT--EESSTTS-SEE-HHHHEE--SS-TT--SSSSS-SHHHHHHHHHHHTT---SS--HHHH--S-SS--SHHHHHHHHHHHTTS--HHHHHTTS--